Protein 3BS5 (pdb70)

Organism: Drosophila melanogaster (NCBI:txid7227)

Structure (mmCIF, N/CA/C/O backbone):
data_3BS5
#
_entry.id   3BS5
#
_cell.length_a   48.477
_cell.length_b   56.356
_cell.length_c   84.040
_cell.angle_alpha   90.000
_cell.angle_beta   90.000
_cell.angle_gamma   90.000
#
_symmetry.space_group_name_H-M   'P 21 21 21'
#
loop_
_entity.id
_entity.type
_entity.pdbx_description
1 polymer 'Protein aveugle'
2 polymer 'Connector enhancer of kinase suppressor of ras 2'
3 water water
#
loop_
_atom_site.group_PDB
_atom_site.id
_atom_site.type_symbol
_atom_site.label_atom_id
_atom_site.label_alt_id
_atom_site.label_comp_id
_atom_site.label_asym_id
_atom_site.label_entity_id
_atom_site.label_seq_id
_atom_site.pdbx_PDB_ins_code
_atom_site.Cartn_x
_atom_site.Cartn_y
_atom_site.Cartn_z
_atom_site.occupancy
_atom_site.B_iso_or_equiv
_atom_site.auth_seq_id
_atom_site.auth_comp_id
_atom_site.auth_asym_id
_atom_site.auth_atom_id
_atom_site.pdbx_PDB_model_num
ATOM 1 N N . PRO A 1 20 ? 2.654 23.730 12.882 1.00 49.17 20 PRO A N 1
ATOM 2 C CA . PRO A 1 20 ? 3.276 22.384 12.562 1.00 48.01 20 PRO A CA 1
ATOM 3 C C . PRO A 1 20 ? 2.230 21.261 12.635 1.00 46.62 20 PRO A C 1
ATOM 4 O O . PRO A 1 20 ? 1.919 20.754 13.700 1.00 46.35 20 PRO A O 1
ATOM 6 N N . LYS A 1 21 ? 1.684 20.895 11.479 1.00 45.32 21 LYS A N 1
ATOM 7 C CA . LYS A 1 21 ? 0.613 19.896 11.367 1.00 43.75 21 LYS A CA 1
ATOM 8 C C . LYS A 1 21 ? 1.022 18.562 11.988 1.00 41.84 21 LYS A C 1
ATOM 9 O O . LYS A 1 21 ? 2.152 18.098 11.763 1.00 41.07 21 LYS A O 1
ATOM 15 N N . ALA A 1 22 ? 0.120 17.975 12.782 1.00 38.91 22 ALA A N 1
ATOM 16 C CA . ALA A 1 22 ? 0.360 16.708 13.470 1.00 37.44 22 ALA A CA 1
ATOM 17 C C . ALA A 1 22 ? 0.435 15.522 12.502 1.00 36.34 22 ALA A C 1
ATOM 18 O O . ALA A 1 22 ? -0.317 15.473 11.540 1.00 35.74 22 ALA A O 1
ATOM 20 N N . VAL A 1 23 ? 1.302 14.553 12.801 1.00 34.98 23 VAL A N 1
ATOM 21 C CA . VAL A 1 23 ? 1.629 13.512 11.816 1.00 33.15 23 VAL A CA 1
ATOM 22 C C . VAL A 1 23 ? 0.403 12.719 11.406 1.00 32.87 23 VAL A C 1
ATOM 23 O O . VAL A 1 23 ? 0.238 12.434 10.235 1.00 31.13 23 VAL A O 1
ATOM 27 N N . TYR A 1 24 ? -0.474 12.399 12.359 1.00 33.22 24 TYR A N 1
ATOM 28 C CA . TYR A 1 24 ? -1.741 11.697 12.041 1.00 34.13 24 TYR A CA 1
ATOM 29 C C . TYR A 1 24 ? -2.567 12.322 10.938 1.00 34.78 24 TYR A C 1
ATOM 30 O O . TYR A 1 24 ? -3.375 11.635 10.327 1.00 35.87 24 TYR A O 1
ATOM 32 N N . LEU A 1 25 ? -2.326 13.596 10.630 1.00 35.44 25 LEU A N 1
ATOM 33 C CA . LEU A 1 25 ? -3.084 14.343 9.629 1.00 35.50 25 LEU A CA 1
ATOM 34 C C . LEU A 1 25 ? -2.346 14.454 8.312 1.00 34.86 25 LEU A C 1
ATOM 35 O O . LEU A 1 25 ? -2.885 14.977 7.318 1.00 35.42 25 LEU A O 1
ATOM 40 N N . TRP A 1 26 ? -1.094 13.998 8.295 1.00 32.58 26 TRP A N 1
ATOM 41 C CA . TRP A 1 26 ? -0.281 14.067 7.097 1.00 30.77 26 TRP A CA 1
ATOM 42 C C . TRP A 1 26 ? -0.865 13.231 5.979 1.00 29.59 26 TRP A C 1
ATOM 43 O O . TRP A 1 26 ? -1.229 12.067 6.159 1.00 29.00 26 TRP A O 1
ATOM 54 N N . THR A 1 27 ? -0.893 13.852 4.817 1.00 30.89 27 THR A N 1
ATOM 55 C CA . THR A 1 27 ? -1.218 13.199 3.556 1.00 31.05 27 THR A CA 1
ATOM 56 C C . THR A 1 27 ? 0.077 12.565 3.070 1.00 30.62 27 THR A C 1
ATOM 57 O O . THR A 1 27 ? 1.146 12.835 3.635 1.00 31.14 27 THR A O 1
ATOM 61 N N . VAL A 1 28 ? -0.001 11.745 2.029 1.00 30.86 28 VAL A N 1
ATOM 62 C CA . VAL A 1 28 ? 1.194 11.204 1.385 1.00 31.52 28 VAL A CA 1
ATOM 63 C C . VAL A 1 28 ? 2.117 12.347 0.914 1.00 31.88 28 VAL A C 1
ATOM 64 O O . VAL A 1 28 ? 3.357 12.254 0.988 1.00 29.13 28 VAL A O 1
ATOM 68 N N . SER A 1 29 ? 1.514 13.455 0.471 1.00 31.38 29 SER A N 1
ATOM 69 C CA . SER A 1 29 ? 2.333 14.622 0.098 1.00 32.57 29 SER A CA 1
ATOM 70 C C . SER A 1 29 ? 3.159 15.170 1.237 1.00 29.41 29 SER A C 1
ATOM 71 O O . SER A 1 29 ? 4.331 15.470 1.055 1.00 29.96 29 SER A O 1
ATOM 74 N N . ASP A 1 30 ? 2.544 15.291 2.401 1.00 30.19 30 ASP A N 1
ATOM 75 C CA . ASP A 1 30 ? 3.255 15.751 3.615 1.00 29.38 30 ASP A CA 1
ATOM 76 C C . ASP A 1 30 ? 4.356 14.744 3.994 1.00 28.26 30 ASP A C 1
ATOM 77 O O . ASP A 1 30 ? 5.440 15.138 4.471 1.00 28.10 30 ASP A O 1
ATOM 82 N N . VAL A 1 31 ? 4.063 13.448 3.833 1.00 27.04 31 VAL A N 1
ATOM 83 C CA . VAL A 1 31 ? 5.093 12.410 4.058 1.00 26.00 31 VAL A CA 1
ATOM 84 C C . VAL A 1 31 ? 6.302 12.554 3.133 1.00 26.33 31 VAL A C 1
ATOM 85 O O . VAL A 1 31 ? 7.439 12.471 3.587 1.00 26.80 31 VAL A O 1
ATOM 89 N N . LEU A 1 32 ? 6.082 12.831 1.846 1.00 26.64 32 LEU A N 1
ATOM 90 C CA . LEU A 1 32 ? 7.219 12.967 0.904 1.00 27.65 32 LEU A CA 1
ATOM 91 C C . LEU A 1 32 ? 8.023 14.229 1.162 1.00 26.78 32 LEU A C 1
ATOM 92 O O . LEU A 1 32 ? 9.208 14.239 0.947 1.00 27.40 32 LEU A O 1
ATOM 97 N N . LYS A 1 33 ? 7.368 15.284 1.600 1.00 28.33 33 LYS A N 1
ATOM 98 C CA . LYS A 1 33 ? 8.074 16.515 2.030 1.00 30.09 33 LYS A CA 1
ATOM 99 C C . LYS A 1 33 ? 8.966 16.210 3.244 1.00 28.30 33 LYS A C 1
ATOM 100 O O . LYS A 1 33 ? 10.181 16.509 3.245 1.00 27.48 33 LYS A O 1
ATOM 106 N N . TRP A 1 34 ? 8.359 15.575 4.257 1.00 27.14 34 TRP A N 1
ATOM 107 C CA . TRP A 1 34 ? 9.119 15.007 5.396 1.00 25.21 34 TRP A CA 1
ATOM 108 C C . TRP A 1 34 ? 10.317 14.209 4.910 1.00 23.41 34 TRP A C 1
ATOM 109 O O . TRP A 1 34 ? 11.452 14.481 5.299 1.00 23.68 34 TRP A O 1
ATOM 120 N N . TYR A 1 35 ? 10.098 13.232 4.038 1.00 23.80 35 TYR A N 1
ATOM 121 C CA . TYR A 1 35 ? 11.180 12.372 3.557 1.00 24.81 35 TYR A CA 1
ATOM 122 C C . TYR A 1 35 ? 12.326 13.163 2.911 1.00 27.08 35 TYR A C 1
ATOM 123 O O . TYR A 1 35 ? 13.513 12.852 3.095 1.00 27.50 35 TYR A O 1
ATOM 132 N N . ARG A 1 36 ? 11.963 14.129 2.078 1.00 29.21 36 ARG A N 1
ATOM 133 C CA . ARG A 1 36 ? 12.989 14.914 1.384 1.00 31.32 36 ARG A CA 1
ATOM 134 C C . ARG A 1 36 ? 13.823 15.724 2.374 1.00 31.31 36 ARG A C 1
ATOM 135 O O . ARG A 1 36 ? 15.029 15.815 2.229 1.00 32.10 36 ARG A O 1
ATOM 143 N N . ARG A 1 37 ? 13.172 16.271 3.390 1.00 32.74 37 ARG A N 1
ATOM 144 C CA . ARG A 1 37 ? 13.855 17.070 4.408 1.00 34.20 37 ARG A CA 1
ATOM 145 C C . ARG A 1 37 ? 14.847 16.258 5.268 1.00 34.18 37 ARG A C 1
ATOM 146 O O . ARG A 1 37 ? 15.992 16.670 5.487 1.00 33.70 37 ARG A O 1
ATOM 154 N N . HIS A 1 38 ? 14.416 15.079 5.724 1.00 32.47 38 HIS A N 1
ATOM 155 C CA . HIS A 1 38 ? 15.177 14.291 6.674 1.00 31.91 38 HIS A CA 1
ATOM 156 C C . HIS A 1 38 ? 15.928 13.110 6.094 1.00 31.63 38 HIS A C 1
ATOM 157 O O . HIS A 1 38 ? 16.959 12.694 6.642 1.00 31.62 38 HIS A O 1
ATOM 164 N N . CYS A 1 39 ? 15.395 12.537 5.014 1.00 31.48 39 CYS A N 1
ATOM 165 C CA . CYS A 1 39 ? 15.995 11.365 4.383 1.00 31.13 39 CYS A CA 1
ATOM 166 C C . CYS A 1 39 ? 16.496 11.722 2.997 1.00 32.73 39 CYS A C 1
ATOM 167 O O . CYS A 1 39 ? 16.693 10.846 2.159 1.00 31.01 39 CYS A O 1
ATOM 170 N N . GLY A 1 40 ? 16.716 13.024 2.796 1.00 33.28 40 GLY A N 1
ATOM 171 C CA . GLY A 1 40 ? 17.186 13.586 1.526 1.00 36.19 40 GLY A CA 1
ATOM 172 C C . GLY A 1 40 ? 18.360 12.932 0.829 1.00 36.01 40 GLY A C 1
ATOM 173 O O . GLY A 1 40 ? 18.416 12.888 -0.404 1.00 38.21 40 GLY A O 1
ATOM 174 N N . GLU A 1 41 ? 19.305 12.448 1.601 1.00 36.20 41 GLU A N 1
ATOM 175 C CA . GLU A 1 41 ? 20.426 11.704 1.059 1.00 35.94 41 GLU A CA 1
ATOM 176 C C . GLU A 1 41 ? 20.030 10.348 0.457 1.00 36.63 41 GLU A C 1
ATOM 177 O O . GLU A 1 41 ? 20.802 9.763 -0.297 1.00 36.25 41 GLU A O 1
ATOM 179 N N . TYR A 1 42 ? 18.818 9.860 0.763 1.00 36.30 42 TYR A N 1
ATOM 180 C CA . TYR A 1 42 ? 18.325 8.512 0.337 1.00 35.56 42 TYR A CA 1
ATOM 181 C C . TYR A 1 42 ? 17.143 8.719 -0.634 1.00 35.78 42 TYR A C 1
ATOM 182 O O . TYR A 1 42 ? 16.126 8.045 -0.617 1.00 33.33 42 TYR A O 1
ATOM 191 N N . THR A 1 43 ? 17.317 9.676 -1.526 1.00 37.01 43 THR A N 1
ATOM 192 C CA . THR A 1 43 ? 16.257 10.092 -2.427 1.00 38.04 43 THR A CA 1
ATOM 193 C C . THR A 1 43 ? 15.755 8.986 -3.373 1.00 37.46 43 THR A C 1
ATOM 194 O O . THR A 1 43 ? 14.665 9.096 -3.929 1.00 38.56 43 THR A O 1
ATOM 198 N N . GLN A 1 44 ? 16.522 7.925 -3.549 1.00 37.02 44 GLN A N 1
ATOM 199 C CA . GLN A 1 44 ? 16.076 6.820 -4.397 1.00 37.48 44 GLN A CA 1
ATOM 200 C C . GLN A 1 44 ? 14.917 5.973 -3.820 1.00 36.39 44 GLN A C 1
ATOM 201 O O . GLN A 1 44 ? 14.345 5.143 -4.534 1.00 36.83 44 GLN A O 1
ATOM 207 N N . TYR A 1 45 ? 14.590 6.153 -2.544 1.00 33.20 45 TYR A N 1
ATOM 208 C CA . TYR A 1 45 ? 13.507 5.377 -1.964 1.00 31.54 45 TYR A CA 1
ATOM 209 C C . TYR A 1 45 ? 12.271 6.214 -1.807 1.00 31.12 45 TYR A C 1
ATOM 210 O O . TYR A 1 45 ? 11.235 5.693 -1.402 1.00 29.86 45 TYR A O 1
ATOM 219 N N . GLU A 1 46 ? 12.388 7.515 -2.111 1.00 29.68 46 GLU A N 1
ATOM 220 C CA . GLU A 1 46 ? 11.280 8.461 -1.951 1.00 30.26 46 GLU A CA 1
ATOM 221 C C . GLU A 1 46 ? 9.992 7.982 -2.627 1.00 30.39 46 GLU A C 1
ATOM 222 O O . GLU A 1 46 ? 8.859 8.066 -2.062 1.00 28.54 46 GLU A O 1
ATOM 228 N N . GLN A 1 47 ? 10.146 7.447 -3.841 1.00 30.80 47 GLN A N 1
ATOM 229 C CA . GLN A 1 47 ? 8.967 7.019 -4.584 1.00 31.37 47 GLN A CA 1
ATOM 230 C C . GLN A 1 47 ? 8.316 5.744 -4.074 1.00 28.98 47 GLN A C 1
ATOM 231 O O . GLN A 1 47 ? 7.172 5.533 -4.370 1.00 29.13 47 GLN A O 1
ATOM 237 N N . LEU A 1 48 ? 9.022 4.912 -3.319 1.00 28.24 48 LEU A N 1
ATOM 238 C CA . LEU A 1 48 ? 8.358 3.808 -2.551 1.00 28.57 48 LEU A CA 1
ATOM 239 C C . LEU A 1 48 ? 7.259 4.293 -1.593 1.00 27.81 48 LEU A C 1
ATOM 240 O O . LEU A 1 48 ? 6.228 3.628 -1.419 1.00 25.83 48 LEU A O 1
ATOM 245 N N . PHE A 1 49 ? 7.500 5.441 -0.956 1.00 26.80 49 PHE A N 1
ATOM 246 C CA . PHE A 1 49 ? 6.514 6.007 -0.018 1.00 26.38 49 PHE A CA 1
ATOM 247 C C . PHE A 1 49 ? 5.280 6.453 -0.801 1.00 26.81 49 PHE A C 1
ATOM 248 O O . PHE A 1 49 ? 4.147 6.298 -0.331 1.00 26.00 49 PHE A O 1
ATOM 256 N N . ALA A 1 50 ? 5.492 7.024 -2.005 1.00 27.20 50 ALA A N 1
ATOM 257 C CA . ALA A 1 50 ? 4.350 7.362 -2.897 1.00 27.72 50 ALA A CA 1
ATOM 258 C C . ALA A 1 50 ? 3.611 6.097 -3.395 1.00 28.82 50 ALA A C 1
ATOM 259 O O . ALA A 1 50 ? 2.394 6.016 -3.364 1.00 29.05 50 ALA A O 1
ATOM 261 N N . GLN A 1 51 ? 4.369 5.097 -3.818 1.00 29.63 51 GLN A N 1
ATOM 262 C CA . GLN A 1 51 ? 3.802 3.887 -4.403 1.00 30.63 51 GLN A CA 1
ATOM 263 C C . GLN A 1 51 ? 3.004 3.089 -3.378 1.00 29.29 51 GLN A C 1
ATOM 264 O O . GLN A 1 51 ? 1.985 2.498 -3.727 1.00 27.73 51 GLN A O 1
ATOM 270 N N . HIS A 1 52 ? 3.470 3.084 -2.125 1.00 28.07 52 HIS A N 1
ATOM 271 C CA . HIS A 1 52 ? 2.779 2.375 -1.030 1.00 27.08 52 HIS A CA 1
ATOM 272 C C . HIS A 1 52 ? 1.747 3.208 -0.296 1.00 26.92 52 HIS A C 1
ATOM 273 O O . HIS A 1 52 ? 1.170 2.749 0.687 1.00 26.67 52 HIS A O 1
ATOM 280 N N . ASP A 1 53 ? 1.538 4.437 -0.761 1.00 25.63 53 ASP A N 1
ATOM 281 C CA . ASP A 1 53 ? 0.556 5.338 -0.206 1.00 27.12 53 ASP A CA 1
ATOM 282 C C . ASP A 1 53 ? 0.758 5.552 1.310 1.00 25.88 53 ASP A C 1
ATOM 283 O O . ASP A 1 53 ? -0.184 5.429 2.125 1.00 26.06 53 ASP A O 1
ATOM 288 N N . ILE A 1 54 ? 2.012 5.825 1.690 1.00 24.87 54 ILE A N 1
ATOM 289 C CA . ILE A 1 54 ? 2.321 6.051 3.098 1.00 24.22 54 ILE A CA 1
ATOM 290 C C . ILE A 1 54 ? 1.850 7.441 3.514 1.00 25.03 54 ILE A C 1
ATOM 291 O O . ILE A 1 54 ? 2.502 8.449 3.207 1.00 24.71 54 ILE A O 1
ATOM 296 N N . THR A 1 55 ? 0.719 7.483 4.210 1.00 25.09 55 THR A N 1
ATOM 297 C CA . THR A 1 55 ? 0.245 8.722 4.854 1.00 26.18 55 THR A CA 1
ATOM 298 C C . THR A 1 55 ? 0.865 8.844 6.252 1.00 25.35 55 THR A C 1
ATOM 299 O O . THR A 1 55 ? 1.592 7.958 6.712 1.00 24.16 55 THR A O 1
ATOM 303 N N . GLY A 1 56 ? 0.560 9.932 6.957 1.00 27.30 56 GLY A N 1
ATOM 304 C CA . GLY A 1 56 ? 1.029 10.055 8.339 1.00 26.25 56 GLY A CA 1
ATOM 305 C C . GLY A 1 56 ? 0.597 8.914 9.204 1.00 26.86 56 GLY A C 1
ATOM 306 O O . GLY A 1 56 ? 1.382 8.328 9.949 1.00 27.37 56 GLY A O 1
ATOM 307 N N . ARG A 1 57 ? -0.675 8.573 9.119 1.00 27.59 57 ARG A N 1
ATOM 308 C CA . ARG A 1 57 ? -1.172 7.441 9.836 1.00 27.49 57 ARG A CA 1
ATOM 309 C C . ARG A 1 57 ? -0.386 6.145 9.591 1.00 26.50 57 ARG A C 1
ATOM 31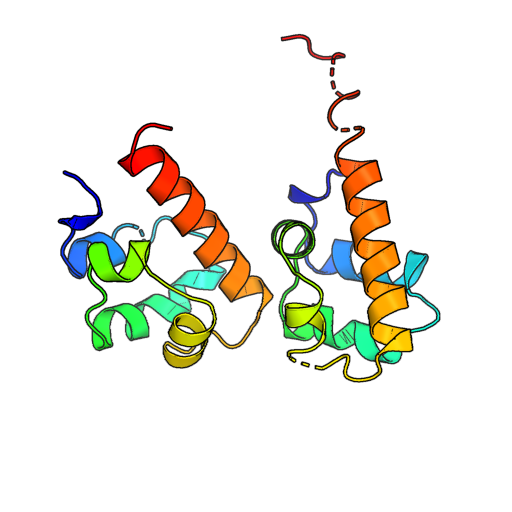0 O O . ARG A 1 57 ? -0.167 5.372 10.525 1.00 26.39 57 ARG A O 1
ATOM 318 N N . ALA A 1 58 ? 0.035 5.891 8.357 1.00 24.64 58 ALA A N 1
ATOM 319 C CA . ALA A 1 58 ? 0.847 4.685 8.086 1.00 23.73 58 ALA A CA 1
ATOM 320 C C . ALA A 1 58 ? 2.260 4.869 8.624 1.00 22.75 58 ALA A C 1
ATOM 321 O O . ALA A 1 58 ? 2.856 3.951 9.148 1.00 23.30 58 ALA A O 1
ATOM 323 N N . LEU A 1 59 ? 2.789 6.076 8.486 1.00 23.83 59 LEU A N 1
ATOM 324 C CA . LEU A 1 59 ? 4.132 6.398 8.953 1.00 23.31 59 LEU A CA 1
ATOM 325 C C . LEU A 1 59 ? 4.326 6.137 10.465 1.00 23.95 59 LEU A C 1
ATOM 326 O O . LEU A 1 59 ? 5.413 5.786 10.923 1.00 24.45 59 LEU A O 1
ATOM 331 N N . LEU A 1 60 ? 3.263 6.333 11.223 1.00 24.88 60 LEU A N 1
ATOM 332 C CA . LEU A 1 60 ? 3.228 6.044 12.656 1.00 25.78 60 LEU A CA 1
ATOM 333 C C . LEU A 1 60 ? 3.187 4.561 12.976 1.00 26.23 60 LEU A C 1
ATOM 334 O O . LEU A 1 60 ? 3.411 4.199 14.122 1.00 27.20 60 LEU A O 1
ATOM 339 N N . ARG A 1 61 ? 2.908 3.690 11.994 1.00 25.36 61 ARG A N 1
ATOM 340 C CA . ARG A 1 61 ? 2.761 2.235 12.242 1.00 26.54 61 ARG A CA 1
ATOM 341 C C . ARG A 1 61 ? 3.851 1.353 11.617 1.00 26.42 61 ARG A C 1
ATOM 342 O O . ARG A 1 61 ? 4.117 0.240 12.065 1.00 26.23 61 ARG A O 1
ATOM 350 N N . ILE A 1 62 ? 4.463 1.815 10.547 1.00 26.55 62 ILE A N 1
ATOM 351 C CA . ILE A 1 62 ? 5.348 0.927 9.833 1.00 27.71 62 ILE A CA 1
ATOM 352 C C . ILE A 1 62 ? 6.537 0.522 10.693 1.00 28.55 62 ILE A C 1
ATOM 353 O O . ILE A 1 62 ? 6.856 1.189 11.655 1.00 28.53 62 ILE A O 1
ATOM 358 N N . THR A 1 63 ? 7.176 -0.583 10.325 1.00 29.26 63 THR A N 1
ATOM 359 C CA . THR A 1 63 ? 8.323 -1.084 11.045 1.00 32.03 63 THR A CA 1
ATOM 360 C C . THR A 1 63 ? 9.489 -1.198 10.100 1.00 32.26 63 THR A C 1
ATOM 361 O O . THR A 1 63 ? 9.345 -0.955 8.914 1.00 31.23 63 THR A O 1
ATOM 365 N N . ASP A 1 64 ? 10.656 -1.557 10.643 1.00 33.94 64 ASP A N 1
ATOM 366 C CA . ASP A 1 64 ? 11.811 -1.898 9.834 1.00 34.86 64 ASP A CA 1
ATOM 367 C C . ASP A 1 64 ? 11.464 -2.945 8.774 1.00 34.73 64 ASP A C 1
ATOM 368 O O . ASP A 1 64 ? 11.919 -2.873 7.625 1.00 34.45 64 ASP A O 1
ATOM 373 N N . SER A 1 65 ? 10.624 -3.906 9.143 1.00 34.84 65 SER A N 1
ATOM 374 C CA . SER A 1 65 ? 10.202 -4.951 8.217 1.00 34.76 65 SER A CA 1
ATOM 375 C C . SER A 1 65 ? 9.409 -4.419 7.059 1.00 34.18 65 SER A C 1
ATOM 376 O O . SER A 1 65 ? 9.613 -4.883 5.927 1.00 34.36 65 SER A O 1
ATOM 379 N N . SER A 1 66 ? 8.516 -3.443 7.319 1.00 32.57 66 SER A N 1
ATOM 380 C CA . SER A 1 66 ? 7.749 -2.785 6.243 1.00 30.02 66 SER A CA 1
ATOM 381 C C . SER A 1 66 ? 8.653 -2.132 5.251 1.00 28.88 66 SER A C 1
ATOM 382 O O . SER A 1 66 ? 8.382 -2.184 4.052 1.00 28.92 66 SER A O 1
ATOM 385 N N . LEU A 1 67 ? 9.680 -1.435 5.745 1.00 28.54 67 LEU A N 1
ATOM 386 C CA . LEU A 1 67 ? 10.648 -0.758 4.868 1.00 28.84 67 LEU A CA 1
ATOM 387 C C . LEU A 1 67 ? 11.348 -1.762 3.942 1.00 29.55 67 LEU A C 1
ATOM 388 O O . LEU A 1 67 ? 11.499 -1.546 2.723 1.00 26.94 67 LEU A O 1
ATOM 393 N N . GLN A 1 68 ? 11.749 -2.877 4.552 1.00 31.22 68 GLN A N 1
ATOM 394 C CA . GLN A 1 68 ? 12.339 -3.977 3.800 1.00 34.59 68 GLN A CA 1
ATOM 395 C C . GLN A 1 68 ? 11.367 -4.444 2.707 1.00 33.73 68 GLN A C 1
ATOM 396 O O . GLN A 1 68 ? 11.697 -4.369 1.517 1.00 33.66 68 GLN A O 1
ATOM 402 N N . ARG A 1 69 ? 10.158 -4.874 3.088 1.00 35.10 69 ARG A N 1
ATOM 403 C CA . ARG A 1 69 ? 9.097 -5.271 2.106 1.00 36.13 69 ARG A CA 1
ATOM 404 C C . ARG A 1 69 ? 8.785 -4.209 1.030 1.00 35.79 69 ARG A C 1
ATOM 405 O O . ARG A 1 69 ? 8.420 -4.528 -0.104 1.00 35.14 69 ARG A O 1
ATOM 421 N N . GLY A 1 71 ? 10.896 -2.294 -0.296 1.00 34.58 71 GLY A N 1
ATOM 422 C CA . G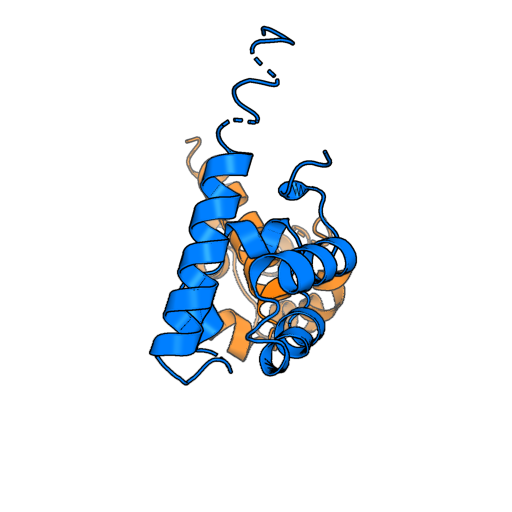LY A 1 71 ? 12.035 -2.243 -1.234 1.00 35.27 71 GLY A CA 1
ATOM 423 C C . GLY A 1 71 ? 13.333 -1.586 -0.775 1.00 35.54 71 GLY A C 1
ATOM 424 O O . GLY A 1 71 ? 14.251 -1.420 -1.596 1.00 37.40 71 GLY A O 1
ATOM 425 N N . VAL A 1 72 ? 13.432 -1.199 0.505 1.00 34.78 72 VAL A N 1
ATOM 426 C CA . VAL A 1 72 ? 14.695 -0.663 1.086 1.00 34.38 72 VAL A CA 1
ATOM 427 C C . VAL A 1 72 ? 15.503 -1.854 1.613 1.00 35.98 72 VAL A C 1
ATOM 428 O O . VAL A 1 72 ? 15.510 -2.168 2.812 1.00 36.05 72 VAL A O 1
ATOM 432 N N . THR A 1 73 ? 16.153 -2.541 0.681 1.00 37.53 73 THR A N 1
ATOM 433 C CA . THR A 1 73 ? 16.848 -3.806 0.976 1.00 38.78 73 THR A CA 1
ATOM 434 C C . THR A 1 73 ? 18.208 -3.581 1.680 1.00 39.05 73 THR A C 1
ATOM 435 O O . THR A 1 73 ? 18.568 -4.282 2.633 1.00 39.79 73 THR A O 1
ATOM 439 N N . ASP A 1 74 ? 18.934 -2.563 1.249 1.00 38.99 74 ASP A N 1
ATOM 440 C CA . ASP A 1 74 ? 20.196 -2.189 1.910 1.00 39.11 74 ASP A CA 1
ATOM 441 C C . ASP A 1 74 ? 20.056 -1.876 3.405 1.00 38.54 74 ASP A C 1
ATOM 442 O O . ASP A 1 74 ? 19.298 -0.971 3.775 1.00 38.14 74 ASP A O 1
ATOM 447 N N . ASN A 1 75 ? 20.790 -2.605 4.250 1.00 37.33 75 ASN A N 1
ATOM 448 C CA . ASN A 1 75 ? 20.632 -2.529 5.699 1.00 37.65 75 ASN A CA 1
ATOM 449 C C . ASN A 1 75 ? 20.974 -1.144 6.286 1.00 37.21 75 ASN A C 1
ATOM 450 O O . ASN A 1 75 ? 20.266 -0.613 7.157 1.00 37.25 75 ASN A O 1
ATOM 455 N N . ARG A 1 76 ? 22.070 -0.569 5.809 1.00 34.81 76 ARG A N 1
ATOM 456 C CA . ARG A 1 76 ? 22.498 0.716 6.328 1.00 33.32 76 ARG A CA 1
ATOM 457 C C . ARG A 1 76 ? 21.532 1.809 5.909 1.00 32.41 76 ARG A C 1
ATOM 458 O O . ARG A 1 76 ? 21.181 2.647 6.737 1.00 30.94 76 ARG A O 1
ATOM 466 N N . ASP A 1 77 ? 21.113 1.813 4.631 1.00 30.94 77 ASP A N 1
ATOM 467 C CA . ASP A 1 77 ? 20.113 2.788 4.165 1.00 31.06 77 ASP A CA 1
ATOM 468 C C . ASP A 1 77 ? 18.831 2.647 4.990 1.00 28.65 77 ASP A C 1
ATOM 469 O O . ASP A 1 77 ? 18.282 3.630 5.422 1.00 28.22 77 ASP A O 1
ATOM 474 N N . ARG A 1 78 ? 18.382 1.415 5.186 1.00 27.60 78 ARG A N 1
ATOM 475 C CA . ARG A 1 78 ? 17.170 1.132 5.972 1.00 28.47 78 ARG A CA 1
ATOM 476 C C . ARG A 1 78 ? 17.238 1.593 7.431 1.00 27.81 78 ARG A C 1
ATOM 477 O O . ARG A 1 78 ? 16.270 2.176 7.955 1.00 27.54 78 ARG A O 1
ATOM 485 N N . GLU A 1 79 ? 18.362 1.318 8.091 1.00 26.92 79 GLU A N 1
ATOM 486 C CA . GLU A 1 79 ? 18.595 1.821 9.443 1.00 26.29 79 GLU A CA 1
ATOM 487 C C . GLU A 1 79 ? 18.597 3.321 9.513 1.00 25.21 79 GLU A C 1
ATOM 488 O O . GLU A 1 79 ? 18.085 3.887 10.480 1.00 24.56 79 GLU A O 1
ATOM 490 N N . ALA A 1 80 ? 19.166 3.983 8.513 1.00 24.98 80 ALA A N 1
ATOM 491 C CA . ALA A 1 80 ? 19.179 5.448 8.514 1.00 25.78 80 ALA A CA 1
ATOM 492 C C . ALA A 1 80 ? 17.741 6.001 8.409 1.00 24.85 80 ALA A C 1
ATOM 493 O O . ALA A 1 80 ? 17.389 6.987 9.054 1.00 25.00 80 ALA A O 1
ATOM 495 N N . ILE A 1 81 ? 16.944 5.403 7.538 1.00 24.13 81 ILE A N 1
ATOM 496 C CA . ILE A 1 81 ? 15.555 5.856 7.331 1.00 23.42 81 ILE A CA 1
ATOM 497 C C . ILE A 1 81 ? 14.776 5.557 8.603 1.00 22.93 81 ILE A C 1
ATOM 498 O O . ILE A 1 81 ? 14.011 6.396 9.085 1.00 20.60 81 ILE A O 1
ATOM 503 N N . TRP A 1 82 ? 14.984 4.355 9.140 1.00 21.33 82 TRP A N 1
ATOM 504 C CA . TRP A 1 82 ? 14.277 3.947 10.345 1.00 23.32 82 TRP A CA 1
ATOM 505 C C . TRP A 1 82 ? 14.583 4.925 11.488 1.00 23.79 82 TRP A C 1
ATOM 506 O O . TRP A 1 82 ? 13.682 5.320 12.211 1.00 22.41 82 TRP A O 1
ATOM 517 N N . ARG A 1 83 ? 15.858 5.299 11.652 1.00 24.10 83 ARG A N 1
ATOM 518 C CA . ARG A 1 83 ? 16.224 6.282 12.674 1.00 26.82 83 ARG A CA 1
ATOM 519 C C . ARG A 1 83 ? 15.471 7.581 12.461 1.00 23.56 83 ARG A C 1
ATOM 520 O O . ARG A 1 83 ? 15.048 8.186 13.423 1.00 23.70 83 ARG A O 1
ATOM 528 N N . GLU A 1 84 ? 15.283 8.021 11.218 1.00 22.52 84 GLU A N 1
ATOM 529 C CA . GLU A 1 84 ? 14.485 9.260 11.006 1.00 21.53 84 GLU A CA 1
ATOM 530 C C . GLU A 1 84 ? 13.017 9.098 11.427 1.00 21.67 84 GLU A C 1
ATOM 531 O O . GLU A 1 84 ? 12.375 10.051 11.934 1.00 22.64 84 GLU A O 1
ATOM 537 N N . ILE A 1 85 ? 12.472 7.913 11.168 1.00 20.59 85 ILE A N 1
ATOM 538 C CA . ILE A 1 85 ? 11.057 7.632 11.471 1.00 20.48 85 ILE A CA 1
ATOM 539 C C . ILE A 1 85 ? 10.857 7.694 12.987 1.00 21.97 85 ILE A C 1
ATOM 540 O O . ILE A 1 85 ? 9.948 8.359 13.467 1.00 20.48 85 ILE A O 1
ATOM 545 N N . VAL A 1 86 ? 11.757 7.038 13.717 1.00 22.65 86 VAL A N 1
ATOM 546 C CA . VAL A 1 86 ? 11.702 7.008 15.190 1.00 25.23 86 VAL A CA 1
ATOM 547 C C . VAL A 1 86 ? 11.844 8.441 15.734 1.00 25.76 86 VAL A C 1
ATOM 548 O O . VAL A 1 86 ? 11.107 8.850 16.619 1.00 26.30 86 VAL A O 1
ATOM 552 N N . LYS A 1 87 ? 12.770 9.208 15.178 1.00 25.51 87 LYS A N 1
ATOM 553 C CA . LYS A 1 87 ? 12.957 10.595 15.575 1.00 27.25 87 LYS A CA 1
ATOM 554 C C . LYS A 1 87 ? 11.673 11.461 15.377 1.00 25.59 87 LYS A C 1
ATOM 555 O O . LYS A 1 87 ? 11.263 12.219 16.270 1.00 24.64 87 LYS A O 1
ATOM 561 N N . GLN A 1 88 ? 11.004 11.296 14.238 1.00 22.93 88 GLN A N 1
ATOM 562 C CA . GLN A 1 88 ? 9.747 11.980 13.969 1.00 23.18 88 GLN A CA 1
ATOM 563 C C . GLN A 1 88 ? 8.642 11.511 14.905 1.00 21.96 88 GLN A C 1
ATOM 564 O O . GLN A 1 88 ? 7.851 12.340 15.364 1.00 22.43 88 GLN A O 1
ATOM 570 N N . ARG A 1 89 ? 8.639 10.236 15.264 1.00 21.59 89 ARG A N 1
ATOM 571 C CA . ARG A 1 89 ? 7.596 9.741 16.168 1.00 23.80 89 ARG A CA 1
ATOM 572 C C . ARG A 1 89 ? 7.761 10.349 17.574 1.00 24.22 89 ARG A C 1
ATOM 573 O O . ARG A 1 89 ? 6.764 10.696 18.219 1.00 22.84 89 ARG A O 1
ATOM 581 N N . LEU A 1 90 ? 9.013 10.464 18.021 1.00 24.22 90 LEU A N 1
ATOM 582 C CA . LEU A 1 90 ? 9.305 11.070 19.327 1.00 24.77 90 LEU A CA 1
ATOM 583 C C . LEU A 1 90 ? 8.900 12.537 19.362 1.00 25.55 90 LEU A C 1
ATOM 584 O O . LEU A 1 90 ? 8.250 12.962 20.304 1.00 26.08 90 LEU A O 1
ATOM 589 N N . LYS A 1 91 ? 9.272 13.273 18.322 1.00 25.21 91 LYS A N 1
ATOM 590 C CA . LYS A 1 91 ? 8.915 14.656 18.126 1.00 26.52 91 LYS A CA 1
ATOM 591 C C . LYS A 1 91 ? 7.414 14.875 18.150 1.00 26.99 91 LYS A C 1
ATOM 592 O O . LYS A 1 91 ? 6.925 15.795 18.825 1.00 24.14 91 LYS A O 1
ATOM 598 N N . THR A 1 92 ? 6.705 14.032 17.400 1.00 26.25 92 THR A N 1
ATOM 599 C CA . THR A 1 92 ? 5.255 13.987 17.348 1.00 27.95 92 THR A CA 1
ATOM 600 C C . THR A 1 92 ? 4.627 13.778 18.716 1.00 27.23 92 THR A C 1
ATOM 601 O O . THR A 1 92 ? 3.697 14.501 19.090 1.00 27.84 92 THR A O 1
ATOM 605 N N . ASP A 1 93 ? 5.123 12.790 19.446 1.00 27.17 93 ASP A N 1
ATOM 606 C CA . ASP A 1 93 ? 4.583 12.428 20.752 1.00 28.97 93 ASP A CA 1
ATOM 607 C C . ASP A 1 93 ? 4.771 13.635 21.709 1.00 28.00 93 ASP A C 1
ATOM 608 O O . ASP A 1 93 ? 3.840 14.037 22.398 1.00 27.13 93 ASP A O 1
ATOM 613 N N . ILE A 1 94 ? 5.975 14.193 21.728 1.00 26.89 94 ILE A N 1
ATOM 614 C CA . ILE A 1 94 ? 6.288 15.321 22.621 1.00 27.64 94 ILE A CA 1
ATOM 615 C C . ILE A 1 94 ? 5.415 16.533 22.326 1.00 28.27 94 ILE A C 1
ATOM 616 O O . ILE A 1 94 ? 4.760 17.083 23.228 1.00 27.73 94 ILE A O 1
ATOM 629 N N . GLU A 1 96 ? 2.513 16.725 20.721 1.00 30.74 96 GLU A N 1
ATOM 630 C CA . GLU A 1 96 ? 1.135 16.389 21.108 1.00 30.66 96 GLU A CA 1
ATOM 631 C C . GLU A 1 96 ? 0.874 16.468 22.628 1.00 29.98 96 GLU A C 1
ATOM 632 O O . GLU A 1 96 ? -0.203 16.947 23.045 1.00 30.16 96 GLU A O 1
ATOM 634 N N . ILE A 1 97 ? 1.795 15.945 23.436 1.00 28.47 97 ILE A N 1
ATOM 635 C CA . ILE A 1 97 ? 1.719 16.110 24.902 1.00 28.69 97 ILE A CA 1
ATOM 636 C C . ILE A 1 97 ? 1.671 17.597 25.280 1.00 28.49 97 ILE A C 1
ATOM 637 O O . ILE A 1 97 ? 0.809 18.011 26.073 1.00 29.44 97 ILE A O 1
ATOM 642 N N . ARG A 1 98 ? 2.569 18.391 24.699 1.00 28.08 98 ARG A N 1
ATOM 643 C CA . ARG A 1 98 ? 2.641 19.811 24.959 1.00 29.65 98 ARG A CA 1
ATOM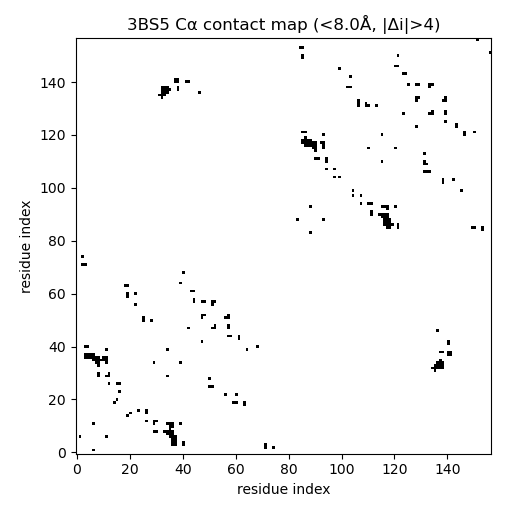 644 C C . ARG A 1 98 ? 1.316 20.513 24.549 1.00 31.88 98 ARG A C 1
ATOM 645 O O . ARG A 1 98 ? 0.791 21.368 25.299 1.00 29.74 98 ARG A O 1
ATOM 653 N N . ASP A 1 99 ? 0.802 20.154 23.370 1.00 32.92 99 ASP A N 1
ATOM 654 C CA . ASP A 1 99 ? -0.502 20.643 22.880 1.00 37.52 99 ASP A CA 1
ATOM 655 C C . ASP A 1 99 ? -1.667 20.296 23.815 1.00 38.51 99 ASP A C 1
ATOM 656 O O . ASP A 1 99 ? -2.460 21.167 24.143 1.00 38.12 99 ASP A O 1
ATOM 669 N N . GLU A 1 101 ? -1.607 19.515 26.953 1.00 44.99 101 GLU A N 1
ATOM 670 C CA . GLU A 1 101 ? -1.438 20.219 28.217 1.00 44.46 101 GLU A CA 1
ATOM 671 C C . GLU A 1 101 ? -1.978 21.623 28.165 1.00 44.89 101 GLU A C 1
ATOM 672 O O . GLU A 1 101 ? -2.543 22.086 29.146 1.00 43.99 101 GLU A O 1
ATOM 678 N N . ARG A 1 102 ? -1.814 22.286 27.020 1.00 46.13 102 ARG A N 1
ATOM 679 C CA . ARG A 1 102 ? -2.386 23.623 26.788 1.00 48.49 102 ARG A CA 1
ATOM 680 C C . ARG A 1 102 ? -3.919 23.648 26.820 1.00 49.32 102 ARG A C 1
ATOM 681 O O . ARG A 1 102 ? -4.505 24.633 27.255 1.00 49.79 102 ARG A O 1
ATOM 689 N N . LEU A 1 103 ? -4.554 22.571 26.359 1.00 50.52 103 LEU A N 1
ATOM 690 C CA . LEU A 1 103 ? -6.017 22.428 26.354 1.00 52.26 103 LEU A CA 1
ATOM 691 C C . LEU A 1 103 ? -6.567 21.997 27.713 1.00 53.51 103 LEU A C 1
ATOM 692 O O . LEU A 1 103 ? -7.610 22.502 28.161 1.00 53.07 103 LEU A O 1
ATOM 697 N N . ASN A 1 104 ? -5.887 21.037 28.342 1.00 55.03 104 ASN A N 1
ATOM 698 C CA . ASN A 1 104 ? -6.130 20.688 29.740 1.00 57.58 104 ASN A CA 1
ATOM 699 C C . ASN A 1 104 ? -7.585 20.989 30.155 1.00 59.11 104 ASN A C 1
ATOM 700 O O . ASN A 1 104 ? -7.843 22.082 30.670 1.00 60.11 104 ASN A O 1
ATOM 705 N N . ILE A 1 105 ? -8.550 20.083 29.970 1.00 60.84 105 ILE A N 1
ATOM 706 C CA . ILE A 1 105 ? -8.392 18.645 29.791 1.00 61.71 105 ILE A CA 1
ATOM 707 C C . ILE A 1 105 ? -9.232 18.135 28.603 1.00 62.40 105 ILE A C 1
ATOM 708 O O . ILE A 1 105 ? -9.198 18.701 27.491 1.00 63.00 105 ILE A O 1
ATOM 713 N N . GLU B 2 2 ? -23.136 -7.704 19.882 1.00 48.29 111 GLU B N 1
ATOM 714 C CA . GLU B 2 2 ? -22.523 -8.995 19.420 1.00 47.80 111 GLU B CA 1
ATOM 715 C C . GLU B 2 2 ? -20.994 -8.881 19.352 1.00 46.96 111 GLU B C 1
ATOM 716 O O . GLU B 2 2 ? -20.477 -7.915 18.756 1.00 47.77 111 GLU B O 1
ATOM 718 N N . PRO B 2 3 ? -20.265 -9.857 19.960 1.00 45.15 112 PRO B N 1
ATOM 719 C CA . PRO B 2 3 ? -18.801 -9.837 19.858 1.00 42.89 112 PRO B CA 1
ATOM 720 C C . PRO B 2 3 ? -18.403 -9.963 18.408 1.00 40.44 112 PRO B C 1
ATOM 721 O O . PRO B 2 3 ? -19.078 -10.644 17.623 1.00 38.97 112 PRO B O 1
ATOM 725 N N . VAL B 2 4 ? -17.293 -9.329 18.064 1.00 38.13 113 VAL B N 1
ATOM 726 C CA . VAL B 2 4 ? -16.815 -9.311 16.685 1.00 35.14 113 VAL B CA 1
ATOM 727 C C . VAL B 2 4 ? -16.488 -10.721 16.271 1.00 34.74 113 VAL B C 1
ATOM 728 O O . VAL B 2 4 ? -16.604 -11.059 15.100 1.00 33.28 113 VAL B O 1
ATOM 732 N N . SER B 2 5 ? -16.102 -11.566 17.228 1.00 34.22 114 SER B N 1
ATOM 733 C CA . SER B 2 5 ? -15.694 -12.937 16.873 1.00 35.11 114 SER B CA 1
ATOM 734 C C . SER B 2 5 ? -16.888 -13.718 16.335 1.00 35.34 114 SER B C 1
ATOM 735 O O . SER B 2 5 ? -16.718 -14.727 15.624 1.00 35.47 114 SER B O 1
ATOM 738 N N . LYS B 2 6 ? -18.088 -13.190 16.606 1.00 35.28 115 LYS B N 1
ATOM 739 C CA . LYS B 2 6 ? -19.332 -13.772 16.103 1.00 35.23 115 LYS B CA 1
ATOM 740 C C . LYS B 2 6 ? -19.787 -13.240 14.744 1.00 35.15 115 LYS B C 1
ATOM 741 O O . LYS B 2 6 ? -20.627 -13.875 14.099 1.00 35.94 115 LYS B O 1
ATOM 743 N N . TRP B 2 7 ? -19.220 -12.119 14.271 1.00 33.13 116 TRP B N 1
ATOM 744 C CA . TRP B 2 7 ? -19.733 -11.474 13.060 1.00 31.37 116 TRP B CA 1
ATOM 745 C C . TRP B 2 7 ? -19.668 -12.393 11.875 1.00 30.90 116 TRP B C 1
ATOM 746 O O . TRP B 2 7 ? -18.706 -13.120 11.701 1.00 30.75 116 TRP B O 1
ATOM 757 N N . SER B 2 8 ? -20.666 -12.295 11.003 1.00 31.52 117 SER B N 1
ATOM 758 C CA . SER B 2 8 ? -20.687 -13.076 9.784 1.00 32.06 117 SER B CA 1
ATOM 759 C C . SER B 2 8 ? -19.856 -12.297 8.775 1.00 32.19 117 SER B C 1
ATOM 760 O O . SER B 2 8 ? -19.575 -11.120 9.001 1.00 32.38 117 SER B O 1
ATOM 763 N N . PRO B 2 9 ? -19.451 -12.958 7.668 1.00 32.64 118 PRO B N 1
ATOM 764 C CA . PRO B 2 9 ? -18.858 -12.209 6.561 1.00 31.90 118 PRO B CA 1
ATOM 765 C C . PRO B 2 9 ? -19.619 -10.946 6.139 1.00 32.54 118 PRO B C 1
ATOM 766 O O . PRO B 2 9 ? -18.973 -9.952 5.782 1.00 30.67 118 PRO B O 1
ATOM 770 N N . SER B 2 10 ? -20.957 -10.965 6.176 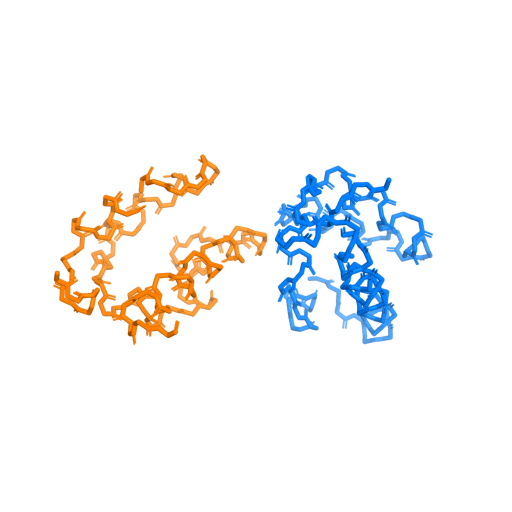1.00 32.32 119 SER B N 1
ATOM 771 C CA . SER B 2 10 ? -21.716 -9.805 5.734 1.00 32.63 119 SER B CA 1
ATOM 772 C C . SER B 2 10 ? -21.547 -8.622 6.700 1.00 31.46 119 SER B C 1
ATOM 773 O O . SER B 2 10 ? -21.490 -7.465 6.277 1.00 30.94 119 SER B O 1
ATOM 776 N N . GLN B 2 11 ? -21.434 -8.930 7.994 1.00 30.01 120 GLN B N 1
ATOM 777 C CA . GLN B 2 11 ? -21.161 -7.942 9.022 1.00 29.89 120 GLN B CA 1
ATOM 778 C C . GLN B 2 11 ? -19.749 -7.307 8.927 1.00 27.49 120 GLN B C 1
ATOM 779 O O . GLN B 2 11 ? -19.582 -6.119 9.215 1.00 26.42 120 GLN B O 1
ATOM 785 N N . VAL B 2 12 ? -18.752 -8.105 8.557 1.00 26.04 121 VAL B N 1
ATOM 786 C CA . VAL B 2 12 ? -17.392 -7.598 8.281 1.00 25.02 121 VAL B CA 1
ATOM 787 C C . VAL B 2 12 ? -17.433 -6.604 7.123 1.00 25.25 121 VAL B C 1
ATOM 788 O O . VAL B 2 12 ? -16.825 -5.510 7.197 1.00 23.87 121 VAL B O 1
ATOM 792 N N . VAL B 2 13 ? -18.151 -6.966 6.060 1.00 24.69 122 VAL B N 1
ATOM 793 C CA . VAL B 2 13 ? -18.279 -6.056 4.905 1.00 26.11 122 VAL B CA 1
ATOM 794 C C . VAL B 2 13 ? -19.003 -4.768 5.316 1.00 25.96 122 VAL B C 1
ATOM 795 O O . VAL B 2 13 ? -18.552 -3.685 4.982 1.00 26.23 122 VAL B O 1
ATOM 799 N N . ASP B 2 14 ? -20.090 -4.857 6.091 1.00 27.61 123 ASP B N 1
ATOM 800 C CA . ASP B 2 14 ? -20.731 -3.614 6.553 1.00 28.78 123 ASP B CA 1
ATOM 801 C C . ASP B 2 14 ? -19.764 -2.701 7.364 1.00 28.76 123 ASP B C 1
ATOM 802 O O . ASP B 2 14 ? -19.757 -1.479 7.177 1.00 29.40 123 ASP B O 1
ATOM 807 N N . TRP B 2 15 ? -18.974 -3.290 8.272 1.00 28.12 124 TRP B N 1
ATOM 808 C CA . TRP B 2 15 ? -17.883 -2.557 8.973 1.0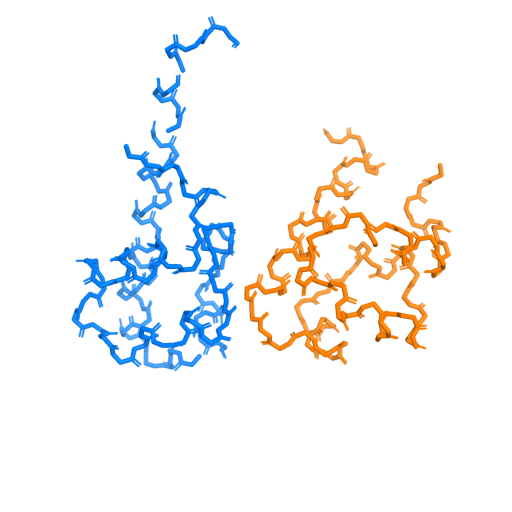0 27.04 124 TRP B CA 1
ATOM 809 C C . TRP B 2 15 ? 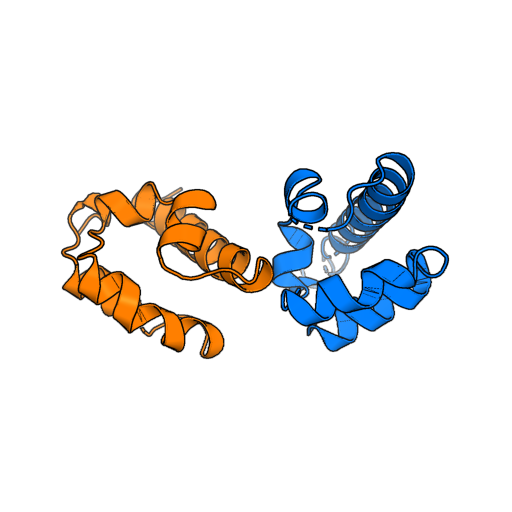-16.892 -1.890 8.004 1.00 27.08 124 TRP B C 1
ATOM 810 O O . TRP B 2 15 ? -16.601 -0.679 8.147 1.00 25.87 124 TRP B O 1
ATOM 829 N N . LYS B 2 17 ? -17.283 -0.996 5.006 1.00 29.49 126 LYS B N 1
ATOM 830 C CA . LYS B 2 17 ? -17.948 0.109 4.298 1.00 31.15 126 LYS B CA 1
ATOM 831 C C . LYS B 2 17 ? -17.912 1.434 5.089 1.00 31.43 126 LYS B C 1
ATOM 832 O O . LYS B 2 17 ? -18.012 2.505 4.503 1.00 33.30 126 LYS B O 1
ATOM 838 N N . GLY B 2 18 ? -17.736 1.380 6.405 1.00 31.07 127 GLY B N 1
ATOM 839 C CA . GLY B 2 18 ? -17.526 2.589 7.202 1.00 31.03 127 GLY B CA 1
ATOM 840 C C . GLY B 2 18 ? -16.089 3.084 7.311 1.00 30.90 127 GLY B C 1
ATOM 841 O O . GLY B 2 18 ? -15.821 4.041 8.052 1.00 30.96 127 GLY B O 1
ATOM 842 N N . LEU B 2 19 ? -15.147 2.443 6.608 1.00 28.47 128 LEU B N 1
ATOM 843 C CA . LEU B 2 19 ? -13.736 2.820 6.726 1.00 27.86 128 LEU B CA 1
ATOM 844 C C . LEU B 2 19 ? -13.364 3.801 5.602 1.00 28.65 128 LEU B C 1
ATOM 845 O O . LEU B 2 19 ? -14.221 4.195 4.871 1.00 28.40 128 LEU B O 1
ATOM 850 N N . ASP B 2 20 ? -12.091 4.165 5.477 1.00 29.63 129 ASP B N 1
ATOM 851 C CA . ASP B 2 20 ? -11.613 5.107 4.437 1.00 31.47 129 ASP B CA 1
ATOM 852 C C . ASP B 2 20 ? -12.040 4.743 2.999 1.00 31.21 129 ASP B C 1
ATOM 853 O O . ASP B 2 20 ? -12.090 3.551 2.615 1.00 28.55 129 ASP B O 1
ATOM 858 N N . ASP B 2 21 ? -12.318 5.779 2.204 1.00 29.94 130 ASP B N 1
ATOM 859 C CA . ASP B 2 21 ? -12.702 5.621 0.811 1.00 30.55 130 ASP B CA 1
ATOM 860 C C . ASP B 2 21 ? -11.707 4.765 0.039 1.00 29.44 130 ASP B C 1
ATOM 861 O O . ASP B 2 21 ? -12.107 3.979 -0.788 1.00 28.69 130 ASP B O 1
ATOM 866 N N . CYS B 2 22 ? -10.411 4.924 0.309 1.00 28.35 131 CYS B N 1
ATOM 867 C CA . CYS B 2 22 ? -9.383 4.186 -0.429 1.00 29.76 131 CYS B CA 1
ATOM 868 C C . CYS B 2 22 ? -9.349 2.659 -0.166 1.00 27.76 131 CYS B C 1
ATOM 869 O O . CYS B 2 22 ? -8.711 1.912 -0.914 1.00 28.64 131 CYS B O 1
ATOM 872 N N . LEU B 2 23 ? -10.067 2.202 0.863 1.00 27.34 132 LEU B N 1
ATOM 873 C CA . LEU B 2 23 ? -10.101 0.751 1.214 1.00 25.92 132 LEU B CA 1
ATOM 874 C C . LEU B 2 23 ? -11.316 0.087 0.584 1.00 26.76 132 LEU B C 1
ATOM 875 O O . LEU B 2 23 ? -11.407 -1.139 0.581 1.00 25.45 132 LEU B O 1
ATOM 880 N N . GLN B 2 24 ? -12.253 0.887 0.040 1.00 26.46 133 GLN B N 1
ATOM 881 C CA . GLN B 2 24 ? -13.485 0.297 -0.510 1.00 27.07 133 GLN B CA 1
ATOM 882 C C . GLN B 2 24 ? -13.205 -0.689 -1.679 1.00 27.26 133 GLN B C 1
ATOM 883 O O . GLN B 2 24 ? -13.952 -1.658 -1.900 1.00 26.55 133 GLN B O 1
ATOM 889 N N . GLN B 2 25 ? -12.119 -0.448 -2.405 1.00 26.43 134 GLN B N 1
ATOM 890 C CA . GLN B 2 25 ? -11.702 -1.318 -3.501 1.00 27.38 134 GLN B CA 1
ATOM 891 C C . GLN B 2 25 ? -11.414 -2.762 -3.034 1.00 27.59 134 GLN B C 1
ATOM 892 O O . GLN B 2 25 ? -11.402 -3.682 -3.847 1.00 28.26 134 GLN B O 1
ATOM 898 N N . TYR B 2 26 ? -11.169 -2.955 -1.739 1.00 26.57 135 TYR B N 1
ATOM 899 C CA . TYR B 2 26 ? -10.762 -4.302 -1.241 1.00 27.14 135 TYR B CA 1
ATOM 900 C C . TYR B 2 26 ? -11.950 -5.143 -0.820 1.00 27.29 135 TYR B C 1
ATOM 901 O O . TYR B 2 26 ? -11.825 -6.329 -0.549 1.00 28.55 135 TYR B O 1
ATOM 910 N N . ILE B 2 27 ? -13.093 -4.502 -0.698 1.00 29.73 136 ILE B N 1
ATOM 911 C CA . ILE B 2 27 ? -14.298 -5.156 -0.251 1.00 31.51 136 ILE B CA 1
ATOM 912 C C . ILE B 2 27 ? -14.634 -6.405 -1.102 1.00 33.15 136 ILE B C 1
ATOM 913 O O . ILE B 2 27 ? -14.927 -7.458 -0.533 1.00 33.74 136 ILE B O 1
ATOM 918 N N . LYS B 2 28 ? -14.541 -6.314 -2.429 1.00 33.82 137 LYS B N 1
ATOM 919 C CA . LYS B 2 28 ? -14.865 -7.496 -3.272 1.00 37.03 137 LYS B CA 1
ATOM 920 C C . LYS B 2 28 ? -14.058 -8.732 -2.864 1.00 36.11 137 LYS B C 1
ATOM 921 O O . LYS B 2 28 ? -14.603 -9.832 -2.779 1.00 36.42 137 LYS B O 1
ATOM 927 N N . ASN B 2 29 ? -12.779 -8.537 -2.554 1.00 35.74 138 ASN B N 1
ATOM 928 C CA . ASN B 2 29 ? -11.921 -9.634 -2.115 1.00 35.08 138 ASN B CA 1
ATOM 929 C C . ASN B 2 29 ? -12.298 -10.226 -0.768 1.00 34.07 138 ASN B C 1
ATOM 930 O O . ASN B 2 29 ? -12.347 -11.461 -0.612 1.00 33.40 138 ASN B O 1
ATOM 935 N N . PHE B 2 30 ? -12.552 -9.358 0.216 1.00 32.21 139 PHE B N 1
ATOM 936 C CA . PHE B 2 30 ? -13.069 -9.817 1.506 1.00 32.37 139 PHE B CA 1
ATOM 937 C C . PHE B 2 30 ? -14.384 -10.630 1.344 1.00 33.75 139 PHE B C 1
ATOM 938 O O . PHE B 2 30 ? -14.546 -11.689 1.965 1.00 32.17 139 PHE B O 1
ATOM 946 N N . GLU B 2 31 ? -15.288 -10.137 0.499 1.00 36.00 140 GLU B N 1
ATOM 947 C CA . GLU B 2 31 ? -16.529 -10.835 0.168 1.00 39.26 140 GLU B CA 1
ATOM 948 C C . GLU B 2 31 ? -16.267 -12.188 -0.478 1.00 39.09 140 GLU B C 1
ATOM 949 O O . GLU B 2 31 ? -16.831 -13.182 -0.048 1.00 40.79 140 GLU B O 1
ATOM 955 N N . ARG B 2 32 ? -15.436 -12.218 -1.524 1.00 39.52 141 ARG B N 1
ATOM 956 C CA . ARG B 2 32 ? -15.138 -13.458 -2.224 1.00 39.40 141 ARG B CA 1
ATOM 957 C C . ARG B 2 32 ? -14.620 -14.506 -1.235 1.00 39.07 141 ARG B C 1
ATOM 958 O O . ARG B 2 32 ? -15.133 -15.633 -1.210 1.00 37.06 141 ARG B O 1
ATOM 960 N N . GLU B 2 33 ? -13.651 -14.115 -0.396 1.00 37.23 142 GLU B N 1
ATOM 961 C CA . GLU B 2 33 ? -13.014 -15.047 0.542 1.00 36.75 142 GLU B CA 1
ATOM 962 C C . GLU B 2 33 ? -13.823 -15.339 1.788 1.00 35.69 142 GLU B C 1
ATOM 963 O O . GLU B 2 33 ? -13.417 -16.156 2.613 1.00 36.33 142 GLU B O 1
ATOM 969 N N . LYS B 2 34 ? -14.967 -14.676 1.920 1.00 34.34 143 LYS B N 1
ATOM 970 C CA . LYS B 2 34 ? -15.877 -14.838 3.053 1.00 33.53 143 LYS B CA 1
ATOM 971 C C . LYS B 2 34 ? -15.195 -14.600 4.423 1.00 32.59 143 LYS B C 1
ATOM 972 O O . LYS B 2 34 ? -15.365 -15.370 5.360 1.00 31.54 143 LYS B O 1
ATOM 974 N N . ILE B 2 35 ? -14.445 -13.505 4.542 1.00 30.34 144 ILE B N 1
ATOM 975 C CA . ILE B 2 35 ? -13.778 -13.195 5.811 1.00 28.29 144 ILE B CA 1
ATOM 976 C C . ILE B 2 35 ? -14.804 -12.986 6.930 1.00 27.69 144 ILE B C 1
ATOM 977 O O . ILE B 2 35 ? -15.609 -12.059 6.874 1.00 27.17 144 ILE B O 1
ATOM 982 N N . SER B 2 36 ? -1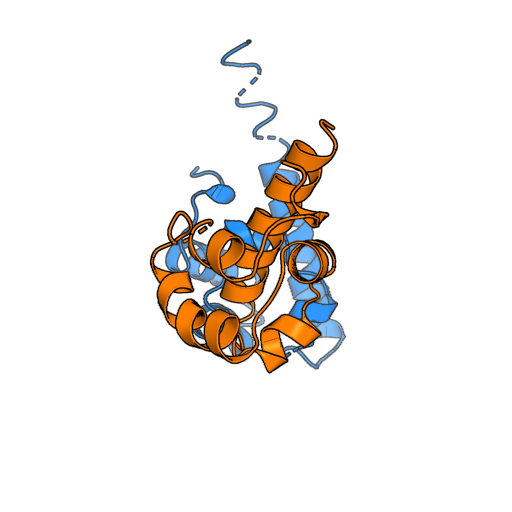4.757 -13.845 7.951 1.00 26.43 145 SER B N 1
ATOM 983 C CA . SER B 2 36 ? -15.606 -13.737 9.104 1.00 26.18 145 SER B CA 1
ATOM 984 C C . SER B 2 36 ? -15.013 -12.777 10.150 1.00 26.07 145 SER B C 1
ATOM 985 O O . SER B 2 36 ? -13.853 -12.390 10.033 1.00 25.53 145 SER B O 1
ATOM 988 N N . GLY B 2 37 ? -15.807 -12.412 11.161 1.00 26.57 146 GLY B N 1
ATOM 989 C CA . GLY B 2 37 ? -15.336 -11.598 12.292 1.00 25.95 146 GLY B CA 1
ATOM 990 C C . GLY B 2 37 ? -14.153 -12.190 13.035 1.00 26.26 146 GLY B C 1
ATOM 991 O O . GLY B 2 37 ? -13.245 -11.477 13.492 1.00 24.06 146 GLY B O 1
ATOM 992 N N . ASP B 2 38 ? -14.166 -13.506 13.219 1.00 28.77 147 ASP B N 1
ATOM 993 C CA . ASP B 2 38 ? -13.029 -14.168 13.895 1.00 29.41 147 ASP B CA 1
ATOM 994 C C . ASP B 2 38 ? -11.739 -14.070 13.077 1.00 28.12 147 ASP B C 1
ATOM 995 O O . ASP B 2 38 ? -10.669 -13.794 13.604 1.00 28.18 147 ASP B O 1
ATOM 1000 N N . GLN B 2 39 ? -11.848 -14.284 11.774 1.00 26.43 148 GLN B N 1
ATOM 1001 C CA . GLN B 2 39 ? -10.731 -14.182 10.874 1.00 26.94 148 GLN B CA 1
ATOM 1002 C C . GLN B 2 39 ? -10.185 -12.733 10.808 1.00 24.76 148 GLN B C 1
ATOM 1003 O O . GLN B 2 39 ? -8.971 -12.516 10.712 1.00 23.39 148 GLN B O 1
ATOM 1009 N N . LEU B 2 40 ? -11.096 -11.760 10.859 1.00 23.27 149 LEU B N 1
ATOM 1010 C CA . LEU B 2 40 ? -10.710 -10.341 10.804 1.00 21.98 149 LEU B CA 1
ATOM 1011 C C . LEU B 2 40 ? -9.915 -9.982 12.070 1.00 22.16 149 LEU B C 1
ATOM 1012 O O . LEU B 2 40 ? -8.860 -9.354 11.976 1.00 20.99 149 LEU B O 1
ATOM 1017 N N . LEU B 2 41 ? -10.406 -10.351 13.258 1.00 19.96 150 LEU B N 1
ATOM 1018 C CA . LEU B 2 41 ? -9.635 -10.089 14.485 1.00 22.95 150 LEU B CA 1
ATOM 1019 C C . LEU B 2 41 ? -8.233 -10.722 14.460 1.00 22.83 150 LEU B C 1
ATOM 1020 O O . LEU B 2 41 ? -7.315 -10.220 15.075 1.00 23.68 150 LEU B O 1
ATOM 1025 N N . ARG B 2 42 ? -8.090 -11.799 13.704 1.00 23.43 151 ARG B N 1
ATOM 1026 C CA . ARG B 2 42 ? -6.837 -12.549 13.612 1.00 25.04 151 ARG B CA 1
ATOM 1027 C C . ARG B 2 42 ? -6.016 -12.140 12.371 1.00 24.91 151 ARG B C 1
ATOM 1028 O O . ARG B 2 42 ? -4.966 -12.689 12.129 1.00 24.26 151 ARG B O 1
ATOM 1036 N N . ILE B 2 43 ? -6.482 -11.128 11.627 1.00 24.87 152 ILE B N 1
ATOM 1037 C CA . ILE B 2 43 ? -5.883 -10.811 10.348 1.00 24.95 152 ILE B CA 1
ATOM 1038 C C . ILE B 2 43 ? -4.415 -10.340 10.454 1.00 25.09 152 ILE B C 1
ATOM 1039 O O . ILE B 2 43 ? -4.045 -9.597 11.378 1.00 26.27 152 ILE B O 1
ATOM 1044 N N . THR B 2 44 ? -3.606 -10.780 9.499 1.00 26.00 153 THR B N 1
ATOM 1045 C CA . THR B 2 44 ? -2.171 -10.425 9.435 1.00 27.17 153 THR B CA 1
ATOM 1046 C C . THR B 2 44 ? -1.818 -9.667 8.132 1.00 26.82 153 THR B C 1
ATOM 1047 O O . THR B 2 44 ? -2.613 -9.669 7.187 1.00 25.21 153 THR B O 1
ATOM 1051 N N . HIS B 2 45 ? -0.603 -9.082 8.089 1.00 26.99 154 HIS B N 1
ATOM 1052 C CA . HIS B 2 45 ? -0.094 -8.418 6.884 1.00 27.39 154 HIS B CA 1
ATOM 1053 C C . HIS B 2 45 ? -0.092 -9.408 5.718 1.00 28.39 154 HIS B C 1
ATOM 1054 O O . HIS B 2 45 ? -0.482 -9.070 4.585 1.00 26.81 154 HIS B O 1
ATOM 1061 N N . GLN B 2 46 ? 0.330 -10.643 5.979 1.00 28.52 155 GLN B N 1
ATOM 1062 C CA . GLN B 2 46 ? 0.364 -11.621 4.898 1.00 30.26 155 GLN B CA 1
ATOM 1063 C C . GLN B 2 46 ? -1.021 -11.987 4.359 1.00 28.72 155 GLN B C 1
ATOM 1064 O O . GLN B 2 46 ? -1.185 -12.156 3.171 1.00 29.53 155 GLN B O 1
ATOM 1070 N N . GLU B 2 47 ? -2.005 -12.139 5.229 1.00 27.76 156 GLU B N 1
ATOM 1071 C CA . GLU B 2 47 ? -3.388 -12.369 4.804 1.00 28.80 156 GLU B CA 1
ATOM 1072 C C . GLU B 2 47 ? -3.970 -11.204 3.967 1.00 26.49 156 GLU B C 1
ATOM 1073 O O . GLU B 2 47 ? -4.684 -11.430 2.980 1.00 24.95 156 GLU B O 1
ATOM 1079 N N . LEU B 2 48 ? -3.647 -9.968 4.365 1.00 25.39 157 LEU B N 1
ATOM 1080 C CA . LEU B 2 48 ? -4.033 -8.775 3.591 1.00 25.99 157 LEU B CA 1
ATOM 1081 C C . LEU B 2 48 ? -3.402 -8.758 2.183 1.00 26.34 157 LEU B C 1
ATOM 1082 O O . LEU B 2 48 ? -4.097 -8.545 1.184 1.00 24.56 157 LEU B O 1
ATOM 1087 N N . GLU B 2 49 ? -2.092 -9.009 2.116 1.00 28.98 158 GLU B N 1
ATOM 1088 C CA . GLU B 2 49 ? -1.389 -9.197 0.832 1.00 32.35 158 GLU B CA 1
ATOM 1089 C C . GLU B 2 49 ? -2.115 -10.234 -0.020 1.00 32.18 158 GLU B C 1
ATOM 1090 O O . GLU B 2 49 ? -2.408 -9.956 -1.177 1.00 32.33 158 GLU B O 1
ATOM 1096 N N . ASP B 2 50 ? -2.464 -11.395 0.550 1.00 33.33 159 ASP B N 1
ATOM 1097 C CA . ASP B 2 50 ? -3.236 -12.429 -0.186 1.00 35.11 159 ASP B CA 1
ATOM 1098 C C . ASP B 2 50 ? -4.639 -11.994 -0.607 1.00 34.94 159 ASP B C 1
ATOM 1099 O O . ASP B 2 50 ? -5.198 -12.484 -1.598 1.00 34.99 159 ASP B O 1
ATOM 1104 N N . LEU B 2 51 ? -5.211 -11.049 0.136 1.00 33.18 160 LEU B N 1
ATOM 1105 C CA . LEU B 2 51 ? -6.521 -10.507 -0.196 1.00 31.74 160 LEU B CA 1
ATOM 1106 C C . LEU B 2 51 ? -6.394 -9.360 -1.177 1.00 31.35 160 LEU B C 1
ATOM 1107 O O . LEU B 2 51 ? -7.350 -8.611 -1.368 1.00 32.88 160 LEU B O 1
ATOM 1112 N N . GLY B 2 52 ? -5.202 -9.152 -1.718 1.00 31.11 161 GLY B N 1
ATOM 1113 C CA . GLY B 2 52 ? -5.035 -8.117 -2.728 1.00 29.01 161 GLY B CA 1
ATOM 1114 C C . GLY B 2 52 ? -4.582 -6.761 -2.240 1.00 27.53 161 GLY B C 1
ATOM 1115 O O . GLY B 2 52 ? -4.503 -5.826 -3.039 1.00 28.19 161 GLY B O 1
ATOM 1116 N N . VAL B 2 53 ? -4.270 -6.629 -0.955 1.00 25.99 162 VAL B N 1
ATOM 1117 C CA . VAL B 2 53 ? -3.817 -5.334 -0.399 1.00 24.63 162 VAL B CA 1
ATOM 1118 C C . VAL B 2 53 ? -2.281 -5.273 -0.481 1.00 25.26 162 VAL B C 1
ATOM 1119 O O . VAL B 2 53 ? -1.577 -5.621 0.461 1.00 25.32 162 VAL B O 1
ATOM 1123 N N . SER B 2 54 ? -1.749 -4.826 -1.614 1.00 25.69 163 SER B N 1
ATOM 1124 C CA . SER B 2 54 ? -0.289 -4.862 -1.831 1.00 26.74 163 SER B CA 1
ATOM 1125 C C . SER B 2 54 ? 0.368 -3.533 -1.367 1.00 26.67 163 SER B C 1
ATOM 1126 O O . SER B 2 54 ? 1.544 -3.517 -1.024 1.00 27.72 163 SER B O 1
ATOM 1129 N N . ARG B 2 55 ? -0.394 -2.436 -1.337 1.00 25.86 164 ARG B N 1
ATOM 1130 C CA . ARG B 2 55 ? 0.142 -1.167 -0.825 1.00 25.77 164 ARG B CA 1
ATOM 1131 C C . ARG B 2 55 ? 0.225 -1.212 0.701 1.00 25.03 164 ARG B C 1
ATOM 1132 O O . ARG B 2 55 ? -0.789 -1.303 1.373 1.00 23.09 164 ARG B O 1
ATOM 1140 N N . ILE B 2 56 ? 1.434 -1.096 1.227 1.00 23.31 165 ILE B N 1
ATOM 1141 C CA . ILE B 2 56 ? 1.649 -1.176 2.677 1.00 23.43 165 ILE B CA 1
ATOM 1142 C C . ILE B 2 56 ? 0.928 -0.078 3.480 1.00 22.75 165 ILE B C 1
ATOM 1143 O O . ILE B 2 56 ? 0.466 -0.331 4.601 1.00 21.79 165 ILE B O 1
ATOM 1148 N N . GLY B 2 57 ? 0.759 1.106 2.890 1.00 21.12 166 GLY B N 1
ATOM 1149 C CA . GLY B 2 57 ? -0.062 2.188 3.492 1.00 22.01 166 GLY B CA 1
ATOM 1150 C C . GLY B 2 57 ? -1.488 1.756 3.735 1.00 22.86 166 GLY B C 1
ATOM 1151 O O . GLY B 2 57 ? -2.103 2.070 4.791 1.00 23.63 166 GLY B O 1
ATOM 1152 N N . HIS B 2 58 ? -2.015 0.991 2.773 1.00 20.95 167 HIS B N 1
ATOM 1153 C CA . HIS B 2 58 ? -3.362 0.491 2.881 1.00 20.79 167 HIS B CA 1
ATOM 1154 C C . HIS B 2 58 ? -3.494 -0.641 3.895 1.00 19.85 167 HIS B C 1
ATOM 1155 O O . HIS B 2 58 ? -4.491 -0.729 4.618 1.00 19.42 167 HIS B O 1
ATOM 1162 N N . GLN B 2 59 ? -2.521 -1.514 3.920 1.00 20.40 168 GLN B N 1
ATOM 1163 C CA . GLN B 2 59 ? -2.476 -2.568 4.915 1.00 20.67 168 GLN B CA 1
ATOM 1164 C C . GLN B 2 59 ? -2.528 -1.919 6.294 1.00 22.05 168 GLN B C 1
ATOM 1165 O O . GLN B 2 59 ? -3.267 -2.369 7.149 1.00 21.38 168 GLN B O 1
ATOM 1171 N N . GLU B 2 60 ? -1.725 -0.877 6.504 1.00 22.40 169 GLU B N 1
ATOM 1172 C CA . GLU B 2 60 ? -1.647 -0.248 7.825 1.00 23.55 169 GLU B CA 1
ATOM 1173 C C . GLU B 2 60 ? -2.944 0.431 8.263 1.00 22.85 169 GLU B C 1
ATOM 1174 O O . GLU B 2 60 ? -3.270 0.415 9.435 1.00 24.44 169 GLU B O 1
ATOM 1180 N N . LEU B 2 61 ? -3.674 1.035 7.335 1.00 22.59 170 LEU B N 1
ATOM 1181 C CA . LEU B 2 61 ? -5.022 1.583 7.626 1.00 23.63 170 LEU B CA 1
ATOM 1182 C C . LEU B 2 61 ? -6.018 0.510 8.044 1.00 22.54 170 LEU B C 1
ATOM 1183 O O . LEU B 2 61 ? -6.781 0.710 8.945 1.00 20.81 170 LEU B O 1
ATOM 1188 N N . ILE B 2 62 ? -6.007 -0.630 7.361 1.00 21.17 171 ILE B N 1
ATOM 1189 C CA . ILE B 2 62 ? -6.874 -1.738 7.751 1.00 20.73 171 ILE B CA 1
ATOM 1190 C C . ILE B 2 62 ? -6.443 -2.260 9.125 1.00 20.47 171 ILE B C 1
ATOM 1191 O O . ILE B 2 62 ? -7.281 -2.460 9.986 1.00 20.48 171 ILE B O 1
ATOM 1196 N N . LEU B 2 63 ? -5.140 -2.491 9.318 1.00 20.59 172 LEU B N 1
ATOM 1197 C CA . LEU B 2 63 ? -4.665 -2.969 10.620 1.00 20.92 172 LEU B CA 1
ATOM 1198 C C . LEU B 2 63 ? -4.936 -1.999 11.773 1.00 22.67 172 LEU B C 1
ATOM 1199 O O . LEU B 2 63 ? -5.309 -2.456 12.872 1.00 22.00 172 LEU B O 1
ATOM 1204 N N . GLU B 2 64 ? -4.772 -0.697 11.519 1.00 23.12 173 GLU B N 1
ATOM 1205 C CA . GLU B 2 64 ? -5.186 0.345 12.493 1.00 25.57 173 GLU B CA 1
ATOM 1206 C C . GLU B 2 64 ? -6.655 0.164 12.874 1.00 23.75 173 GLU B C 1
ATOM 1207 O O . GLU B 2 64 ? -6.981 0.146 14.051 1.00 24.31 173 GLU B O 1
ATOM 1213 N N . ALA B 2 65 ? -7.543 0.005 11.883 1.00 23.64 174 ALA B N 1
ATOM 1214 C CA . ALA B 2 65 ? -8.980 -0.132 12.137 1.00 21.52 174 ALA B CA 1
ATOM 1215 C C . ALA B 2 65 ? -9.314 -1.440 12.898 1.00 21.35 174 ALA B C 1
ATOM 1216 O O . ALA B 2 65 ? -10.161 -1.427 13.775 1.00 21.93 174 ALA B O 1
ATOM 1218 N N . VAL B 2 66 ? -8.665 -2.537 12.545 1.00 21.72 175 VAL B N 1
ATOM 1219 C CA . VAL B 2 66 ? -8.844 -3.828 13.267 1.00 22.41 175 VAL B CA 1
ATOM 1220 C C . VAL B 2 66 ? -8.392 -3.677 14.712 1.00 23.76 175 VAL B C 1
ATOM 1221 O O . VAL B 2 66 ? -9.049 -4.194 15.615 1.00 24.63 175 VAL B O 1
ATOM 1225 N N . ASP B 2 67 ? -7.273 -2.980 14.939 1.00 24.95 176 ASP B N 1
ATOM 1226 C CA . ASP B 2 67 ? -6.740 -2.812 16.285 1.00 26.08 176 ASP B CA 1
ATOM 1227 C C . ASP B 2 67 ? -7.768 -2.049 17.120 1.00 26.87 176 ASP B C 1
ATOM 1228 O O . ASP B 2 67 ? -8.032 -2.420 18.265 1.00 25.75 176 ASP B O 1
ATOM 1233 N N . LEU B 2 68 ? -8.347 -0.982 16.543 1.00 26.16 177 LEU B N 1
ATOM 1234 C CA . LEU B 2 68 ? -9.413 -0.234 17.216 1.00 26.53 177 LEU B CA 1
ATOM 1235 C C . LEU B 2 68 ? -10.662 -1.081 17.502 1.00 26.74 177 LEU B C 1
ATOM 1236 O O . LEU B 2 68 ? -11.264 -0.988 18.580 1.00 27.24 177 LEU B O 1
ATOM 1241 N N . LEU B 2 69 ? -11.071 -1.898 16.536 1.00 25.24 178 LEU B N 1
ATOM 1242 C CA . LEU B 2 69 ? -12.212 -2.784 16.702 1.00 26.48 178 LEU B CA 1
ATOM 1243 C C . LEU B 2 69 ? -11.928 -3.817 17.806 1.00 27.67 178 LEU B C 1
ATOM 1244 O O . LEU B 2 69 ? -12.791 -4.157 18.586 1.00 27.70 178 LEU B O 1
ATOM 1249 N N . CYS B 2 70 ? -10.704 -4.323 17.853 1.00 29.77 179 CYS B N 1
ATOM 1250 C CA . CYS B 2 70 ? -10.319 -5.325 18.834 1.00 30.59 179 CYS B CA 1
ATOM 1251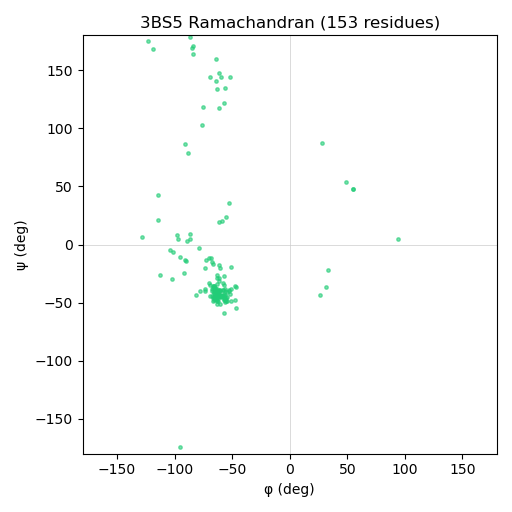 C C . CYS B 2 70 ? -10.390 -4.758 20.288 1.00 31.44 179 CYS B C 1
ATOM 1252 O O . CYS B 2 70 ? -10.910 -5.412 21.219 1.00 31.23 179 CYS B O 1
ATOM 1255 N N . ALA B 2 71 ? -9.841 -3.566 20.469 1.00 31.65 180 ALA B N 1
ATOM 1256 C CA . ALA B 2 71 ? -9.923 -2.834 21.727 1.00 33.37 180 ALA B CA 1
ATOM 1257 C C . ALA B 2 71 ? -11.379 -2.635 22.196 1.00 35.15 180 ALA B C 1
ATOM 1258 O O . ALA B 2 71 ? -11.700 -2.852 23.379 1.00 36.13 180 ALA B O 1
ATOM 1260 N N . LEU B 2 72 ? -12.256 -2.227 21.277 1.00 35.83 181 LEU B N 1
ATOM 1261 C CA . LEU B 2 72 ? -13.699 -2.112 21.544 1.00 36.89 181 LEU B CA 1
ATOM 1262 C C . LEU B 2 72 ? -14.352 -3.449 21.882 1.00 37.07 181 LEU B C 1
ATOM 1263 O O . LEU B 2 72 ? -15.112 -3.560 22.847 1.00 37.52 181 LEU B O 1
ATOM 1268 N N . ASN B 2 73 ? -14.078 -4.457 21.067 1.00 36.40 182 ASN B N 1
ATOM 1269 C CA . ASN B 2 73 ? -14.567 -5.784 21.310 1.00 36.45 182 ASN B CA 1
ATOM 1270 C C . ASN B 2 73 ? -14.333 -6.211 22.761 1.00 36.68 182 ASN B C 1
ATOM 1271 O O . ASN B 2 73 ? -15.231 -6.729 23.399 1.00 36.00 182 ASN B O 1
ATOM 1276 N N . TYR B 2 74 ? -13.126 -6.009 23.266 1.00 37.17 183 TYR B N 1
ATOM 1277 C CA . TYR B 2 74 ? -12.751 -6.525 24.583 1.00 38.88 183 TYR B CA 1
ATOM 1278 C C . TYR B 2 74 ? -12.872 -5.462 25.652 1.00 40.70 183 TYR B C 1
ATOM 1279 O O . TYR B 2 74 ? -12.425 -5.670 26.776 1.00 40.87 183 TYR B O 1
ATOM 1288 N N . GLY B 2 75 ? -13.450 -4.322 25.273 1.00 42.08 184 GLY B N 1
ATOM 1289 C CA . GLY B 2 75 ? -13.595 -3.152 26.144 1.00 43.92 184 GLY B CA 1
ATOM 1290 C C . GLY B 2 75 ? -12.338 -2.729 26.872 1.00 44.84 184 GLY B C 1
ATOM 1291 O O . GLY B 2 75 ? -12.348 -2.582 28.105 1.00 44.96 184 GLY B O 1
ATOM 1292 N N . LEU B 2 76 ? -11.256 -2.513 26.126 1.00 45.24 185 LEU B N 1
ATOM 1293 C CA . LEU B 2 76 ? -9.959 -2.235 26.756 1.00 45.81 185 LEU B CA 1
ATOM 1294 C C . LEU B 2 76 ? -9.857 -0.823 27.346 1.00 46.99 185 LEU B C 1
ATOM 1295 O O . LEU B 2 76 ? -10.312 0.155 26.732 1.00 48.34 185 LEU B O 1
#

B-factor: mean 32.67, std 8.37, range [18.25, 71.34]

Foldseek 3Di:
DDALLPFFLVNVLVLCCVQVVVVVVCSCVSVVVRPGSVNLLPDDLVVSCCPPVDPVSSVSVRVSSVVSNVVNVVVVVCVVVVD/DQLLQFWLVRVLVLVPFDPVCPVLSVLSVVVRQGSNNLLVDDPVNCVVSVNPPVVNSVSSVVSSVVSVCVSVVD

Nearest PDB structures (foldseek):
  8bw8-assembly1_A  TM=9.732E-01  e=1.680E-10  Drosophila melanogaster
  3bs7-assembly2_B  TM=9.997E-01  e=1.964E-09  Drosophila melanogaster
  5j8y-assembly2_B  TM=8.818E-01  e=4.732E-03  Drosophila melanogaster
  1pk3-assembly1_A  TM=8.828E-01  e=8.498E-03  Drosophila melanogaster
  1v85-assembly1_A  TM=8.305E-01  e=5.018E-03  Mus musculus

InterPro domains:
  IPR001660 Sterile alpha motif domain [PF07647] (25-85)
  IPR001660 Sterile alpha motif domain [PS50105] (26-91)
  IPR001660 Sterile alpha motif domain [SM00454] (23-91)
  IPR013761 Sterile alpha motif/pointed domain superfamily [G3DSA:1.10.150.50] (21-98)
  IPR013761 Sterile alpha motif/pointed domain superfamily [SSF47769] (18-91)
  IPR039144 Aveugle-like, SAM domain [cd09510] (21-94)
  IPR052268 Sterile alpha motif domain-containing protein [PTHR20843] (11-101)

GO terms:
  GO:0005829 cytosol (C, IDA)
  GO:0009898 cytoplasmic side of plasma membrane (C, IDA)
  GO:0070374 positive regulation of ERK1 and ERK2 cascade (P, IDA)
  GO:0001751 compound eye photoreceptor cell differentiation (P, IMP)
  GO:0042675 compound eye cone cell differentiation (P, IMP)
  GO:0070374 positive regulation of ERK1 and ERK2 cascade (P, IMP)
  GO:0007169 cell surface receptor protein tyrosine kinase signaling pathway (P, IMP)
  GO:0007173 epidermal growth factor receptor signaling pathway (P, IMP)
  GO:0097110 scaffold protein binding (F, IPI)
  GO:0005829 cytosol (C, TAS)
  GO:0005515 protein binding (F, IPI)
  GO:0005737 cytoplasm (C, IDA)
  GO:0001754 eye photoreceptor cell differentiation (P, IMP)

Solvent-accessible surface area: 9416 Å² total

Radius of gyration: 17.31 Å; Cα contacts (8 Å, |Δi|>4): 159; chains: 2; bounding box: 45×39×34 Å

Secondary structure (DSSP, 8-state):
---GGG--HHHHHHHHHHHSGGGGGGHHHHHHTT--HHHHTT--HHHHH-----HHHHHHHHHHHHHHHHHHH-------S--/--GGG--HHHHHH---S-GGGGGGHHHHHHHT--HHHHHT--HHHHHHTT---HHHHHHHHHHHHHHHHHHTT-

CATH classification: 1.10.150.50

Sequence (157 aa):
PKAVYLWTVSDVLKWYRRHCGEYTQYEQLFAQHDITGRALLRITDSSLQRGVTDNRDREAIWREIVKQRLKTDIEIRDERLNIEPVSKWSPSQVVDWKGLDDCLQQYIKNFEREKISGDQLLRITHQELEDLGVSRIGHQELILEAVDLLCALNYGL